Protein AF-A0A1G2FF10-F1 (afdb_monomer_lite)

Foldseek 3Di:
DDDDDDDPPPPPPPPPVVVVVVVVVVVVVVVVVVVVVVVVVVVVVVVVVVVVVVVV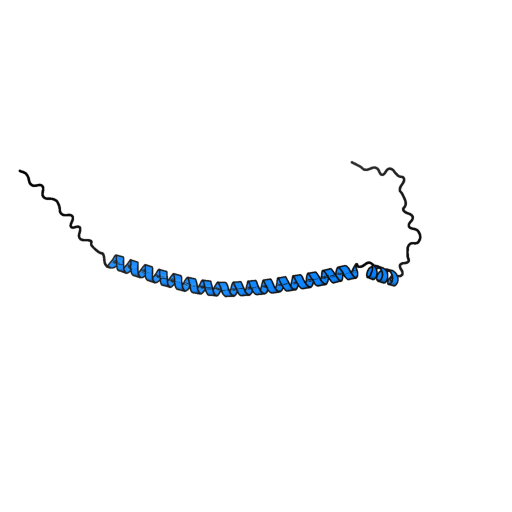VVVVVVVVVVVVVVVVVCVCPPPVNVVVVCVVVVHDDDPDDDPPPPPDPDDDDD

Structure (mmCIF, N/CA/C/O backbone):
data_AF-A0A1G2FF10-F1
#
_entry.id   AF-A0A1G2FF10-F1
#
loop_
_atom_site.group_PDB
_atom_site.id
_atom_site.type_symbol
_atom_site.label_atom_id
_atom_site.label_alt_id
_atom_site.label_comp_id
_atom_site.label_asym_id
_atom_site.label_entity_id
_atom_site.label_seq_id
_atom_site.pdbx_PDB_ins_code
_atom_site.Cartn_x
_atom_site.Cartn_y
_atom_site.Cartn_z
_atom_site.occupancy
_atom_site.B_iso_or_equiv
_atom_site.auth_seq_id
_atom_site.auth_comp_id
_atom_site.auth_asym_id
_atom_site.auth_atom_id
_atom_site.pdbx_PDB_model_num
ATOM 1 N N . MET A 1 1 ? 25.920 48.066 -72.371 1.00 45.19 1 MET A N 1
ATOM 2 C CA . MET A 1 1 ? 24.797 47.147 -72.092 1.00 45.19 1 MET A CA 1
ATOM 3 C C . MET A 1 1 ? 25.398 45.868 -71.535 1.00 45.19 1 MET A C 1
ATOM 5 O O . MET A 1 1 ? 25.894 45.046 -72.291 1.00 45.19 1 MET A O 1
ATOM 9 N N . THR A 1 2 ? 25.516 45.788 -70.211 1.00 45.19 2 THR A N 1
ATOM 10 C CA . THR A 1 2 ? 26.332 44.769 -69.534 1.00 45.19 2 THR A CA 1
ATOM 11 C C . THR A 1 2 ? 25.393 43.752 -68.900 1.00 45.19 2 THR A C 1
ATOM 13 O O . THR A 1 2 ? 24.638 44.089 -67.992 1.00 45.19 2 THR A O 1
ATOM 16 N N . TYR A 1 3 ? 25.390 42.526 -69.419 1.00 56.94 3 TYR A N 1
ATOM 17 C CA . TYR A 1 3 ? 24.529 41.449 -68.935 1.00 56.94 3 TYR A CA 1
ATOM 18 C C . TYR A 1 3 ? 25.104 40.857 -67.644 1.00 56.94 3 TYR A C 1
ATOM 20 O O . TYR A 1 3 ? 26.183 40.264 -67.648 1.00 56.94 3 TYR A O 1
ATOM 28 N N . ILE A 1 4 ? 24.374 40.996 -66.537 1.00 61.84 4 ILE A N 1
ATOM 29 C CA . ILE A 1 4 ? 24.677 40.298 -65.285 1.00 61.84 4 ILE A CA 1
ATOM 30 C C . ILE A 1 4 ? 24.082 38.893 -65.393 1.00 61.84 4 ILE A C 1
ATOM 32 O O . ILE A 1 4 ? 22.870 38.700 -65.328 1.00 61.84 4 ILE A O 1
ATOM 36 N N . LYS A 1 5 ? 24.950 37.898 -65.583 1.00 56.72 5 LYS A N 1
ATOM 37 C CA . LYS A 1 5 ? 24.588 36.478 -65.564 1.00 56.72 5 LYS A CA 1
ATOM 38 C C . LYS A 1 5 ? 24.184 36.092 -64.138 1.00 56.72 5 LYS A C 1
ATOM 40 O O . LYS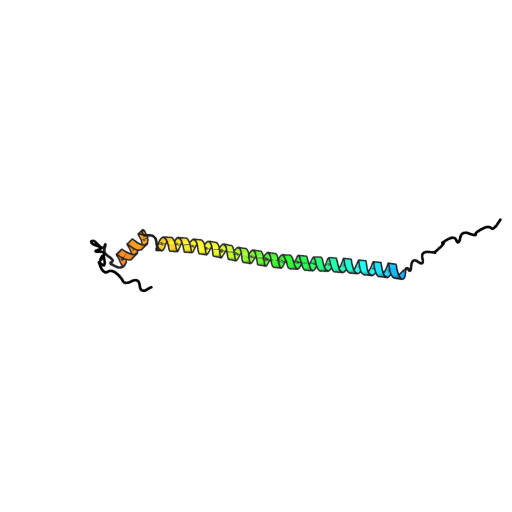 A 1 5 ? 25.040 35.994 -63.258 1.00 56.72 5 LYS A O 1
ATOM 45 N N . SER A 1 6 ? 22.891 35.874 -63.897 1.00 63.53 6 SER A N 1
ATOM 46 C CA . SER A 1 6 ? 22.402 35.383 -62.608 1.00 63.53 6 SER A CA 1
ATOM 47 C C . SER A 1 6 ? 22.972 33.991 -62.337 1.00 63.53 6 SER A C 1
ATOM 49 O O . SER A 1 6 ? 22.769 33.057 -63.116 1.00 63.53 6 SER A O 1
ATOM 51 N N . LYS A 1 7 ? 23.694 33.850 -61.226 1.00 55.94 7 LYS A N 1
ATOM 52 C CA . LYS A 1 7 ? 24.202 32.569 -60.735 1.00 55.94 7 LYS A CA 1
ATOM 53 C C . LYS A 1 7 ? 22.994 31.723 -60.316 1.00 55.94 7 LYS A C 1
ATOM 55 O O . LYS A 1 7 ? 22.397 31.969 -59.273 1.00 55.94 7 LYS A O 1
ATOM 60 N N . SER A 1 8 ? 22.600 30.761 -61.146 1.00 51.41 8 SER A N 1
ATOM 61 C CA . SER A 1 8 ? 21.562 29.790 -60.808 1.00 51.41 8 SER A CA 1
ATOM 62 C C . SER A 1 8 ? 22.026 28.968 -59.605 1.00 51.41 8 SER A C 1
ATOM 64 O O . SER A 1 8 ? 22.987 28.200 -59.702 1.00 51.41 8 SER A O 1
ATOM 66 N N . PHE A 1 9 ? 21.346 29.137 -58.472 1.00 53.84 9 PHE A N 1
ATOM 67 C CA . PHE A 1 9 ? 21.474 28.300 -57.281 1.00 53.84 9 PHE A CA 1
ATOM 68 C C . PHE A 1 9 ? 20.870 26.917 -57.565 1.00 53.84 9 PHE A C 1
ATOM 70 O O . PHE A 1 9 ? 19.817 26.548 -57.061 1.00 53.84 9 PHE A O 1
ATOM 77 N N . HIS A 1 10 ? 21.557 26.119 -58.375 1.00 50.44 10 HIS A N 1
ATOM 78 C CA . HIS A 1 10 ? 21.377 24.673 -58.356 1.00 50.44 10 HIS A CA 1
ATOM 79 C C . HIS A 1 10 ? 22.367 24.098 -57.347 1.00 50.44 10 HIS A C 1
ATOM 81 O O . HIS A 1 10 ? 23.365 23.480 -57.706 1.00 50.44 10 HIS A O 1
ATOM 87 N N . GLN A 1 11 ? 22.101 24.324 -56.056 1.00 57.19 11 GLN A N 1
ATOM 88 C CA . GLN A 1 11 ? 22.662 23.439 -55.043 1.00 57.19 11 GLN A CA 1
ATOM 89 C C . GLN A 1 11 ? 21.875 22.135 -55.117 1.00 57.19 11 GLN A C 1
ATOM 91 O O . GLN A 1 11 ? 20.786 22.001 -54.562 1.00 57.19 11 GLN A O 1
ATOM 96 N N . ALA A 1 12 ? 22.421 21.191 -55.881 1.00 49.41 12 ALA A N 1
ATOM 97 C CA . ALA A 1 12 ? 22.001 19.807 -55.851 1.00 49.41 12 ALA A CA 1
ATOM 98 C C . ALA A 1 12 ? 22.054 19.325 -54.395 1.00 49.41 12 ALA A C 1
ATOM 100 O O . ALA A 1 12 ? 23.110 19.290 -53.761 1.00 49.41 12 ALA A O 1
ATOM 101 N N . LYS A 1 13 ? 20.878 19.004 -53.859 1.00 51.75 13 LYS A N 1
ATOM 102 C CA . LYS A 1 13 ? 20.675 18.424 -52.537 1.00 51.75 13 LYS A CA 1
ATOM 103 C C . LYS A 1 13 ? 21.388 17.070 -52.515 1.00 51.75 13 LYS A C 1
ATOM 105 O O . LYS A 1 13 ? 20.847 16.077 -52.991 1.00 51.75 13 LYS A O 1
ATOM 110 N N . SER A 1 14 ? 22.617 17.039 -52.002 1.00 52.50 14 SER A N 1
ATOM 111 C CA . SER A 1 14 ? 23.321 15.797 -51.683 1.00 52.50 14 SER A CA 1
ATOM 112 C C . SER A 1 14 ? 22.575 15.124 -50.532 1.00 52.50 14 SER A C 1
ATOM 114 O O . SER A 1 14 ? 22.826 15.381 -49.354 1.00 52.50 14 SER A O 1
ATOM 116 N N . ILE A 1 15 ? 21.564 14.325 -50.871 1.00 59.75 15 ILE A N 1
ATOM 117 C CA . ILE A 1 15 ? 20.912 13.425 -49.928 1.00 59.75 15 ILE A CA 1
ATOM 118 C C . ILE A 1 15 ? 21.943 12.338 -49.640 1.00 59.75 15 ILE A C 1
ATOM 120 O O . ILE A 1 15 ? 22.123 11.391 -50.402 1.00 59.75 15 ILE A O 1
ATOM 124 N N . SER A 1 16 ? 22.674 12.512 -48.542 1.00 61.28 16 SER A N 1
ATOM 125 C CA . SER A 1 16 ? 23.487 11.449 -47.971 1.00 61.28 16 SER A CA 1
ATOM 126 C C . SER A 1 16 ? 22.546 10.330 -47.521 1.00 61.28 16 SER A C 1
ATOM 128 O O . SER A 1 16 ? 22.000 10.365 -46.418 1.00 61.28 16 SER A O 1
ATOM 130 N N . ASN A 1 17 ? 22.356 9.329 -48.384 1.00 67.75 17 ASN A N 1
ATOM 131 C CA . ASN A 1 17 ? 21.534 8.138 -48.130 1.00 67.75 17 ASN A CA 1
ATOM 132 C C . ASN A 1 17 ? 21.952 7.388 -46.851 1.00 67.75 17 ASN A C 1
ATOM 134 O O . ASN A 1 17 ? 21.170 6.640 -46.275 1.00 67.75 17 ASN A O 1
ATOM 138 N N . ARG A 1 18 ? 23.187 7.606 -46.378 1.00 73.69 18 ARG A N 1
ATOM 139 C CA . ARG A 1 18 ? 23.690 7.053 -45.116 1.00 73.69 18 ARG A CA 1
ATOM 140 C C . ARG A 1 18 ? 23.076 7.739 -43.895 1.00 73.69 18 ARG A C 1
ATOM 142 O O . ARG A 1 18 ? 22.730 7.057 -42.939 1.00 73.69 18 ARG A O 1
ATOM 149 N N . GLY A 1 19 ? 22.907 9.063 -43.927 1.00 81.19 19 GLY A N 1
ATOM 150 C CA . GLY A 1 19 ? 22.337 9.817 -42.806 1.00 81.19 19 GLY A CA 1
ATOM 151 C C . GLY A 1 19 ? 20.855 9.512 -42.592 1.00 81.19 19 GLY A C 1
ATOM 152 O O . GLY A 1 19 ? 20.420 9.304 -41.462 1.00 81.19 19 GLY A O 1
ATOM 153 N N . THR A 1 20 ? 20.091 9.405 -43.681 1.00 86.38 20 THR A N 1
ATOM 154 C CA . THR A 1 20 ? 18.673 9.021 -43.628 1.00 86.38 20 THR A CA 1
ATOM 155 C C . THR A 1 20 ? 18.488 7.570 -43.183 1.00 86.38 20 THR A C 1
ATOM 157 O O . THR A 1 20 ? 17.607 7.298 -42.370 1.00 86.38 20 THR A O 1
ATOM 160 N N . ALA A 1 21 ? 19.352 6.651 -43.633 1.00 86.94 21 ALA A N 1
ATOM 161 C CA . ALA A 1 21 ? 19.331 5.258 -43.189 1.00 86.94 21 ALA A CA 1
ATOM 162 C C . ALA A 1 21 ? 19.607 5.125 -41.680 1.00 86.94 21 ALA A C 1
ATOM 164 O O . ALA A 1 21 ? 18.841 4.465 -40.977 1.00 86.94 21 ALA A O 1
ATOM 165 N N . ILE A 1 22 ? 20.636 5.803 -41.159 1.00 91.25 22 ILE A N 1
ATOM 166 C CA . ILE A 1 22 ? 20.962 5.792 -39.721 1.00 91.25 22 ILE A CA 1
ATOM 167 C C . ILE A 1 22 ? 19.816 6.385 -38.895 1.00 91.25 22 ILE A C 1
ATOM 169 O O . ILE A 1 22 ? 19.438 5.813 -37.874 1.00 91.25 22 ILE A O 1
ATOM 173 N N . LEU A 1 23 ? 19.216 7.490 -39.348 1.00 92.31 23 LEU A N 1
ATOM 174 C CA . LEU A 1 23 ? 18.077 8.096 -38.660 1.00 92.31 23 LEU A CA 1
ATOM 175 C C . LEU A 1 23 ? 16.880 7.135 -38.599 1.00 92.31 23 LEU A C 1
ATOM 177 O O . LEU A 1 23 ? 16.270 6.980 -37.544 1.00 92.31 23 LEU A O 1
ATOM 181 N N . SER A 1 24 ? 16.574 6.453 -39.707 1.00 91.00 24 SER A N 1
ATOM 182 C CA . SER A 1 24 ? 15.481 5.475 -39.754 1.00 91.00 24 SER A CA 1
ATOM 183 C C . SER A 1 24 ? 15.716 4.288 -38.812 1.00 91.00 24 SER A C 1
ATOM 185 O O . SER A 1 24 ? 14.794 3.869 -38.113 1.00 91.00 24 SER A O 1
ATOM 187 N N . LEU A 1 25 ? 16.964 3.814 -38.710 1.00 94.44 25 LEU A N 1
ATOM 188 C CA . LEU A 1 25 ? 17.367 2.760 -37.781 1.00 94.44 25 LEU A CA 1
ATOM 189 C C . LEU A 1 25 ? 17.173 3.194 -36.321 1.00 94.44 25 LEU A C 1
ATOM 191 O O . LEU A 1 25 ? 16.610 2.445 -35.528 1.00 94.44 25 LEU A O 1
ATOM 195 N N . ILE A 1 26 ? 17.603 4.409 -35.966 1.00 95.50 26 ILE A N 1
ATOM 196 C CA . ILE A 1 26 ? 17.450 4.949 -34.606 1.00 95.50 26 ILE A CA 1
ATOM 197 C C . ILE A 1 26 ? 15.972 5.061 -34.236 1.00 95.50 26 ILE A C 1
ATOM 199 O O . ILE A 1 26 ? 15.586 4.658 -33.142 1.00 95.50 26 ILE A O 1
ATOM 203 N N . ILE A 1 27 ? 15.139 5.568 -35.148 1.00 95.50 27 ILE A N 1
ATOM 204 C CA . ILE A 1 27 ? 13.692 5.679 -34.932 1.00 95.50 27 ILE A CA 1
ATOM 205 C C . ILE A 1 27 ? 13.085 4.293 -34.705 1.00 95.50 27 ILE A C 1
ATOM 207 O O . ILE A 1 27 ? 12.330 4.104 -33.753 1.00 95.50 27 ILE A O 1
ATOM 211 N N . PHE A 1 28 ? 13.449 3.308 -35.526 1.00 96.00 28 PHE A N 1
ATOM 212 C CA . PHE A 1 28 ? 12.967 1.937 -35.374 1.00 96.00 28 PHE A CA 1
ATOM 213 C C . PHE A 1 28 ? 13.359 1.335 -34.017 1.00 96.00 28 PHE A C 1
ATOM 215 O O . PHE A 1 28 ? 12.510 0.792 -33.309 1.00 96.00 28 PHE A O 1
ATOM 222 N N . ILE A 1 29 ? 14.623 1.495 -33.612 1.00 96.56 29 ILE A N 1
ATOM 223 C CA . ILE A 1 29 ? 15.111 1.045 -32.303 1.00 96.56 29 ILE A CA 1
ATOM 224 C C . ILE A 1 29 ? 14.367 1.766 -31.173 1.00 96.56 29 ILE A C 1
ATOM 226 O O . ILE A 1 29 ? 13.965 1.125 -30.207 1.00 96.56 29 ILE A O 1
ATOM 230 N N . ALA A 1 30 ? 14.129 3.072 -31.293 1.00 96.06 30 ALA A N 1
ATOM 231 C CA . ALA A 1 30 ? 13.396 3.841 -30.292 1.00 96.06 30 ALA A CA 1
ATOM 232 C C . ALA A 1 30 ? 11.950 3.345 -30.131 1.00 96.06 30 ALA A C 1
ATOM 234 O O . ALA A 1 30 ? 11.496 3.156 -29.004 1.00 96.06 30 ALA A O 1
ATOM 235 N N . PHE A 1 31 ? 11.243 3.062 -31.230 1.00 96.44 31 PHE A N 1
ATOM 236 C CA . PHE A 1 31 ? 9.900 2.471 -31.180 1.00 96.44 31 PHE A CA 1
ATOM 237 C C . PHE A 1 31 ? 9.899 1.080 -30.545 1.00 96.44 31 PHE A C 1
ATOM 239 O O . PHE A 1 31 ? 9.013 0.760 -29.746 1.00 96.44 31 PHE A O 1
ATOM 246 N N . PHE A 1 32 ? 10.903 0.265 -30.863 1.00 95.94 32 PHE A N 1
ATOM 247 C CA . PHE A 1 32 ? 11.055 -1.058 -30.274 1.00 95.94 32 PHE A CA 1
ATOM 248 C C . PHE A 1 32 ? 11.285 -0.966 -28.760 1.00 95.94 32 PHE A C 1
ATOM 250 O O . PHE A 1 32 ? 10.549 -1.572 -27.983 1.00 95.94 32 PHE A O 1
ATOM 257 N N . LEU A 1 33 ? 12.230 -0.130 -28.325 1.00 96.00 33 LEU A N 1
ATOM 258 C CA . LEU A 1 33 ? 12.506 0.115 -26.909 1.00 96.00 33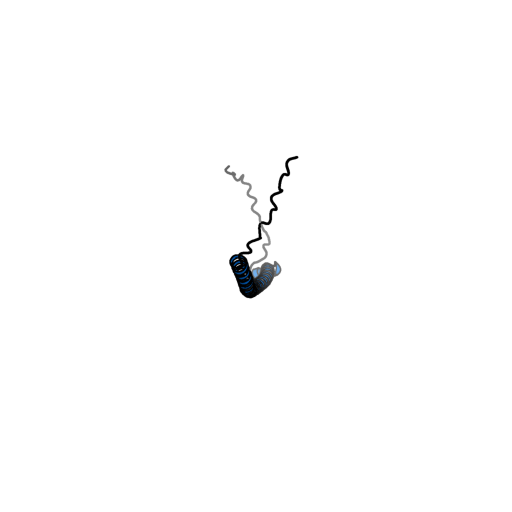 LEU A CA 1
ATOM 259 C C . LEU A 1 33 ? 11.286 0.674 -26.173 1.00 96.00 33 LEU A C 1
ATOM 261 O O . LEU A 1 33 ? 10.985 0.218 -25.073 1.00 96.00 33 LEU A O 1
ATOM 265 N N . MET A 1 34 ? 10.549 1.606 -26.783 1.00 95.88 34 MET A N 1
ATOM 266 C CA . MET A 1 34 ? 9.325 2.162 -26.203 1.00 95.88 34 MET A CA 1
ATOM 267 C C . MET A 1 34 ? 8.257 1.082 -25.996 1.00 95.88 34 MET A C 1
ATOM 269 O O . MET A 1 34 ? 7.611 1.038 -24.951 1.00 95.88 34 MET A O 1
ATOM 273 N N . SER A 1 35 ? 8.106 0.175 -26.963 1.00 93.38 35 SER A N 1
ATOM 274 C CA . SER A 1 35 ? 7.147 -0.933 -26.887 1.00 93.38 35 SER A CA 1
ATOM 275 C C . SER A 1 35 ? 7.514 -1.924 -25.779 1.00 93.38 35 SER A C 1
ATOM 277 O O . SER A 1 35 ? 6.661 -2.330 -24.990 1.00 93.38 35 SER A O 1
ATOM 279 N N . PHE A 1 36 ? 8.798 -2.271 -25.663 1.00 93.25 36 PHE A N 1
ATOM 280 C CA . PHE A 1 36 ? 9.297 -3.121 -24.579 1.00 93.25 36 PHE A CA 1
ATOM 281 C C . PHE A 1 36 ? 9.153 -2.457 -23.210 1.00 93.25 36 PHE A C 1
ATOM 283 O O . PHE A 1 36 ? 8.706 -3.092 -22.254 1.00 93.25 36 PHE A O 1
ATOM 290 N N . PHE A 1 37 ? 9.484 -1.171 -23.115 1.00 93.44 37 PHE A N 1
ATOM 291 C CA . PHE A 1 37 ? 9.322 -0.402 -21.888 1.00 93.44 37 PHE A CA 1
ATOM 292 C C . PHE A 1 37 ? 7.857 -0.355 -21.449 1.00 93.44 37 PHE A C 1
ATOM 294 O O . PHE A 1 37 ? 7.563 -0.578 -20.275 1.00 93.44 37 PHE A O 1
ATOM 301 N N . TYR A 1 38 ? 6.936 -0.138 -22.392 1.00 91.69 38 TYR A N 1
ATOM 302 C CA . TYR A 1 38 ? 5.502 -0.164 -22.129 1.00 91.69 38 TYR A CA 1
ATOM 303 C C . TYR A 1 38 ? 5.056 -1.510 -21.547 1.00 91.69 38 TYR A C 1
ATOM 305 O O . TYR A 1 38 ? 4.417 -1.521 -20.498 1.00 91.69 38 TYR A O 1
ATOM 313 N N . LEU A 1 39 ? 5.471 -2.631 -22.152 1.00 87.62 39 LEU A N 1
ATOM 314 C CA . LEU A 1 39 ? 5.144 -3.978 -21.667 1.00 87.62 39 LEU A CA 1
ATOM 315 C C . LEU A 1 39 ? 5.632 -4.223 -20.233 1.00 87.62 39 LEU A C 1
ATOM 317 O O . LEU A 1 39 ? 4.872 -4.704 -19.386 1.00 87.62 39 LEU A O 1
ATOM 321 N N . ILE A 1 40 ? 6.884 -3.860 -19.938 1.00 88.00 40 ILE A N 1
ATOM 322 C CA . ILE A 1 40 ? 7.450 -3.972 -18.586 1.00 88.00 40 ILE A CA 1
ATOM 323 C C . ILE A 1 40 ? 6.637 -3.124 -17.601 1.00 88.00 40 ILE A C 1
ATOM 325 O O . ILE A 1 40 ? 6.303 -3.591 -16.509 1.00 88.00 40 ILE A O 1
ATOM 329 N N . GLN A 1 41 ? 6.279 -1.899 -17.992 1.00 88.50 41 GLN A N 1
ATOM 330 C CA . GLN A 1 41 ? 5.518 -0.991 -17.144 1.00 88.50 41 GLN A CA 1
ATOM 331 C C . GLN A 1 41 ? 4.117 -1.540 -16.844 1.00 88.50 41 GLN A C 1
ATOM 333 O O . GLN A 1 41 ? 3.730 -1.599 -15.677 1.00 88.50 41 GLN A O 1
ATOM 338 N N . THR A 1 42 ? 3.389 -2.025 -17.855 1.00 83.31 42 THR A N 1
ATOM 339 C CA . THR A 1 42 ? 2.067 -2.642 -17.666 1.00 83.31 42 THR A CA 1
ATOM 340 C C . THR A 1 42 ? 2.121 -3.856 -16.742 1.00 83.31 42 THR A C 1
ATOM 342 O O . THR A 1 42 ? 1.282 -3.980 -15.850 1.00 83.31 42 THR A O 1
ATOM 345 N N . ASN A 1 43 ? 3.148 -4.701 -16.866 1.00 80.19 43 ASN A N 1
ATOM 346 C CA . ASN A 1 43 ? 3.321 -5.864 -15.992 1.00 80.19 43 ASN A CA 1
ATOM 347 C C . ASN A 1 43 ? 3.630 -5.456 -14.541 1.00 80.19 43 ASN A C 1
ATOM 349 O O . ASN A 1 43 ? 3.097 -6.040 -13.595 1.00 80.19 43 ASN A O 1
ATOM 353 N N . GLY A 1 44 ? 4.441 -4.412 -14.346 1.00 79.88 44 GLY A N 1
ATOM 354 C CA . GLY A 1 44 ? 4.733 -3.864 -13.020 1.00 79.88 44 GLY A CA 1
ATOM 355 C C . GLY A 1 44 ? 3.507 -3.248 -12.337 1.00 79.88 44 GLY A C 1
ATOM 356 O O . GLY A 1 44 ? 3.341 -3.387 -11.123 1.00 79.88 44 GLY A O 1
ATOM 357 N N . VAL A 1 45 ? 2.622 -2.604 -13.104 1.00 84.25 45 VAL A N 1
ATOM 358 C CA . VAL A 1 45 ? 1.388 -1.996 -12.582 1.00 84.25 45 VAL A CA 1
ATOM 359 C C . VAL A 1 45 ? 0.454 -3.055 -11.993 1.00 84.25 45 VAL A C 1
ATOM 361 O O . VAL A 1 45 ? -0.042 -2.854 -10.888 1.00 84.25 45 VAL A O 1
ATOM 364 N N . VAL A 1 46 ? 0.282 -4.210 -12.646 1.00 79.50 46 VAL A N 1
ATOM 365 C CA . VAL A 1 46 ? -0.597 -5.288 -12.149 1.00 79.50 46 VAL A CA 1
ATOM 366 C C . VAL A 1 46 ? -0.168 -5.784 -10.764 1.00 79.50 46 VAL A C 1
ATOM 368 O O . VAL A 1 46 ? -1.002 -5.900 -9.864 1.00 79.50 46 VAL A O 1
ATOM 371 N N . SER A 1 47 ? 1.132 -6.016 -10.561 1.00 81.69 47 SER A N 1
ATOM 372 C CA . SER A 1 47 ? 1.668 -6.454 -9.264 1.00 81.69 47 SER A CA 1
ATOM 373 C C . SER A 1 47 ? 1.412 -5.418 -8.164 1.00 81.69 47 SER A C 1
ATOM 375 O O . SER A 1 47 ? 0.924 -5.751 -7.081 1.00 81.69 47 SER A O 1
ATOM 377 N N . LYS A 1 48 ? 1.635 -4.132 -8.465 1.00 85.88 48 LYS A N 1
ATOM 378 C CA . LYS A 1 48 ? 1.354 -3.035 -7.527 1.00 85.88 48 LYS A CA 1
ATOM 379 C C . LYS A 1 48 ? -0.135 -2.921 -7.205 1.00 85.88 48 LYS A C 1
ATOM 381 O O . LYS A 1 48 ? -0.493 -2.742 -6.045 1.00 85.88 48 LYS A O 1
ATOM 386 N N . THR A 1 49 ? -1.014 -3.070 -8.193 1.00 88.94 49 THR A N 1
ATOM 387 C CA . THR A 1 49 ? -2.467 -3.066 -7.974 1.00 88.94 49 THR A CA 1
ATOM 388 C C . THR A 1 49 ? -2.902 -4.222 -7.078 1.00 88.94 49 THR A C 1
ATOM 390 O O . THR A 1 49 ? -3.749 -4.028 -6.204 1.00 88.94 49 THR A O 1
ATOM 393 N N . TYR A 1 50 ? -2.309 -5.406 -7.243 1.00 89.69 50 TYR A N 1
ATOM 394 C CA . TYR A 1 50 ? -2.590 -6.548 -6.377 1.00 89.69 50 TYR A CA 1
ATOM 395 C C . TYR A 1 50 ? -2.171 -6.281 -4.926 1.00 89.69 50 TYR A C 1
ATOM 397 O O . TYR A 1 50 ? -2.973 -6.469 -4.012 1.00 89.69 50 TYR A O 1
ATOM 405 N N . GLN A 1 51 ? -0.963 -5.750 -4.718 1.00 91.88 51 GLN A N 1
ATOM 406 C CA . GLN A 1 51 ? -0.484 -5.356 -3.389 1.00 91.88 51 GLN A CA 1
ATOM 407 C C . GLN A 1 51 ? -1.400 -4.304 -2.749 1.00 91.88 51 GLN A C 1
ATOM 409 O O . GLN A 1 51 ? -1.832 -4.471 -1.611 1.00 91.88 51 GLN A O 1
ATOM 414 N N . ILE A 1 52 ? -1.794 -3.268 -3.498 1.00 94.50 52 ILE A N 1
ATOM 415 C CA . ILE A 1 52 ? -2.741 -2.247 -3.023 1.00 94.50 52 ILE A CA 1
ATOM 416 C C . ILE A 1 52 ? -4.077 -2.878 -2.620 1.00 94.50 52 ILE A C 1
ATOM 418 O O . ILE A 1 52 ? -4.656 -2.507 -1.598 1.00 94.50 52 ILE A O 1
ATOM 422 N N . ARG A 1 53 ? -4.591 -3.828 -3.408 1.00 94.38 53 ARG A N 1
ATOM 423 C CA . ARG A 1 53 ? -5.845 -4.521 -3.093 1.00 94.38 53 ARG A CA 1
ATOM 424 C C . ARG A 1 53 ? -5.729 -5.320 -1.797 1.00 94.38 53 ARG A C 1
ATOM 426 O O . ARG A 1 53 ? -6.650 -5.273 -0.985 1.00 94.38 53 ARG A O 1
ATOM 433 N N . GLN A 1 54 ? -4.615 -6.016 -1.596 1.00 94.75 54 GLN A N 1
ATOM 434 C CA . GLN A 1 54 ? -4.366 -6.787 -0.383 1.00 94.75 54 GLN A CA 1
ATOM 435 C C . GLN A 1 54 ? -4.266 -5.884 0.854 1.00 94.75 54 GLN A C 1
ATOM 437 O O . GLN A 1 54 ? -4.892 -6.172 1.873 1.00 94.75 54 GLN A O 1
ATOM 442 N N . GLU A 1 55 ? -3.557 -4.760 0.755 1.00 95.25 55 GLU A N 1
ATOM 443 C CA . GLU A 1 55 ? -3.465 -3.790 1.850 1.00 95.25 55 GLU A CA 1
ATOM 444 C C . GLU A 1 55 ? -4.816 -3.135 2.160 1.00 95.25 55 GLU A C 1
ATOM 446 O O . GLU A 1 55 ? -5.195 -3.020 3.324 1.00 95.25 55 GLU A O 1
ATOM 451 N N . LYS A 1 56 ? -5.620 -2.805 1.139 1.00 95.50 56 LYS A N 1
ATOM 452 C CA . LYS A 1 56 ? -7.000 -2.335 1.352 1.00 95.50 56 LYS A CA 1
ATOM 453 C C . LYS A 1 56 ? -7.851 -3.363 2.094 1.00 95.50 56 LYS A C 1
ATOM 455 O O . LYS A 1 56 ? -8.578 -2.998 3.009 1.00 95.50 56 LYS A O 1
ATOM 460 N N . GLN A 1 57 ? -7.752 -4.643 1.735 1.00 96.19 57 GLN A N 1
ATOM 461 C CA . GLN A 1 57 ? -8.482 -5.704 2.434 1.00 96.19 57 GLN A CA 1
ATOM 462 C C . GLN A 1 57 ? -8.043 -5.844 3.895 1.00 96.19 57 GLN A C 1
ATOM 464 O O . GLN A 1 57 ? -8.888 -6.051 4.762 1.00 96.19 57 GLN A O 1
ATOM 469 N N . ARG A 1 58 ? -6.742 -5.720 4.184 1.00 96.00 58 ARG A N 1
ATOM 470 C CA . ARG A 1 58 ? -6.225 -5.715 5.562 1.00 96.00 58 ARG A CA 1
ATOM 471 C C . ARG A 1 58 ? -6.757 -4.526 6.353 1.00 96.00 58 ARG A C 1
ATOM 473 O O . ARG A 1 58 ? -7.218 -4.712 7.472 1.00 96.00 58 ARG A O 1
ATOM 480 N N . LEU A 1 59 ? -6.749 -3.337 5.754 1.00 96.94 59 LEU A N 1
ATOM 481 C CA . LEU A 1 59 ? -7.257 -2.123 6.384 1.00 96.94 59 LEU A CA 1
ATOM 482 C C . LEU A 1 59 ? -8.749 -2.233 6.722 1.00 96.94 59 LEU A C 1
ATOM 484 O O . LEU A 1 59 ? -9.153 -1.875 7.823 1.00 96.94 59 LEU A O 1
ATOM 488 N N . GLU A 1 60 ? -9.558 -2.751 5.799 1.00 96.75 60 GLU A N 1
ATOM 489 C CA . GLU A 1 60 ? -10.994 -2.951 6.025 1.00 96.75 60 GLU A CA 1
ATOM 490 C C . GLU A 1 60 ? -11.263 -3.981 7.128 1.00 96.75 60 GLU A C 1
ATOM 492 O O . GLU A 1 60 ? -12.092 -3.736 8.003 1.00 96.75 60 GLU A O 1
ATOM 497 N N . LYS A 1 61 ? -10.510 -5.090 7.165 1.00 96.31 61 LYS A N 1
ATOM 498 C CA . LYS A 1 61 ? -10.592 -6.056 8.273 1.00 96.31 61 LYS A CA 1
ATOM 499 C C . LYS A 1 61 ? -10.255 -5.409 9.615 1.00 96.31 61 LYS A C 1
ATOM 501 O O . LYS A 1 61 ? -11.011 -5.563 10.566 1.00 96.31 61 LYS A O 1
ATOM 506 N N . LEU A 1 62 ? -9.165 -4.646 9.670 1.00 96.25 62 LEU A N 1
ATOM 507 C CA . LEU A 1 62 ? -8.723 -3.984 10.895 1.00 96.25 62 LEU A CA 1
ATOM 508 C C . LEU A 1 62 ? -9.734 -2.930 11.375 1.00 96.25 62 LEU A C 1
ATOM 510 O O . LEU A 1 62 ? -9.956 -2.776 12.572 1.00 96.25 62 LEU A O 1
ATOM 514 N N . ARG A 1 63 ? -10.389 -2.220 10.449 1.00 95.81 63 ARG A N 1
ATOM 515 C CA . ARG A 1 63 ? -11.481 -1.289 10.772 1.00 95.81 63 ARG A CA 1
ATOM 516 C C . ARG A 1 63 ? -12.703 -2.003 11.337 1.00 95.81 63 ARG A C 1
ATOM 518 O O . ARG A 1 63 ? -13.265 -1.528 12.321 1.00 95.81 63 ARG A O 1
ATOM 525 N N . ALA A 1 64 ? -13.100 -3.123 10.738 1.00 94.94 64 ALA A N 1
ATOM 526 C CA . ALA A 1 64 ? -14.216 -3.925 11.231 1.00 94.94 64 ALA A CA 1
ATOM 527 C C . ALA A 1 64 ? -13.932 -4.484 12.636 1.00 94.94 64 ALA A C 1
ATOM 529 O O . ALA A 1 64 ? -14.783 -4.407 13.523 1.00 94.94 64 ALA A O 1
ATOM 530 N N . GLU A 1 65 ? -12.715 -4.976 12.865 1.00 95.00 65 GLU A N 1
ATOM 531 C CA . GLU A 1 65 ? -12.269 -5.455 14.174 1.00 95.00 65 GLU A CA 1
ATOM 532 C C . GLU A 1 65 ? -12.252 -4.325 15.210 1.00 95.00 65 GLU A C 1
ATOM 534 O O . GLU A 1 65 ? -12.842 -4.469 16.277 1.00 95.00 65 GLU A O 1
ATOM 539 N N . LYS A 1 66 ? -11.693 -3.158 14.865 1.00 95.19 66 LYS A N 1
ATOM 540 C CA . LYS A 1 66 ? -11.726 -1.969 15.727 1.00 95.19 66 LYS A CA 1
ATOM 541 C C . LYS A 1 66 ? -13.153 -1.591 16.116 1.00 95.19 66 LYS A C 1
ATOM 543 O O . LYS A 1 66 ? -13.418 -1.372 17.290 1.00 95.19 66 LYS A O 1
ATOM 548 N N . SER A 1 67 ? -14.069 -1.532 15.150 1.00 93.31 67 SER A N 1
ATOM 549 C CA . SER A 1 67 ? -15.472 -1.204 15.422 1.00 93.31 67 SER A CA 1
ATOM 550 C C . SER A 1 67 ? -16.123 -2.227 16.355 1.00 93.31 67 SER A C 1
ATOM 552 O O . SER A 1 67 ? -16.887 -1.846 17.236 1.00 93.31 67 SER A O 1
ATOM 554 N N . THR A 1 68 ? -15.796 -3.510 16.195 1.00 94.31 68 THR A N 1
ATOM 555 C CA . THR A 1 68 ?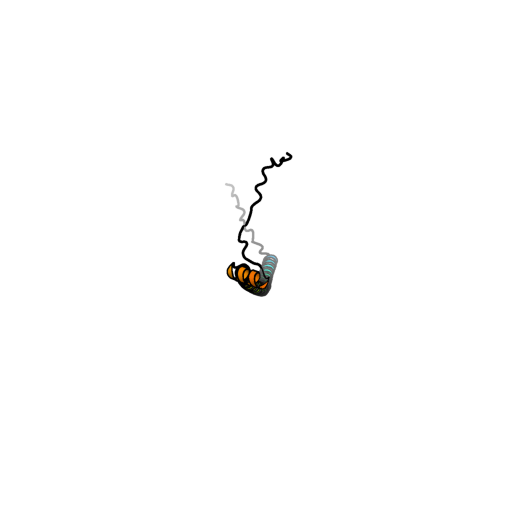 -16.296 -4.577 17.071 1.00 94.31 68 THR A CA 1
ATOM 556 C C . THR A 1 68 ? -15.770 -4.407 18.496 1.00 94.31 68 THR A C 1
ATOM 558 O O . THR A 1 68 ? -16.550 -4.429 19.445 1.00 94.31 68 THR A O 1
ATOM 561 N N . LEU A 1 69 ? -14.467 -4.156 18.642 1.00 94.12 69 LEU A N 1
ATOM 562 C CA . LEU A 1 69 ? -13.826 -3.914 19.935 1.00 94.12 69 LEU A CA 1
ATOM 563 C C . LEU A 1 69 ? -14.357 -2.649 20.620 1.00 94.12 69 LEU A C 1
ATOM 565 O O . LEU A 1 69 ? -14.533 -2.642 21.833 1.00 94.12 69 LEU A O 1
ATOM 569 N N . GLU A 1 70 ? -14.646 -1.586 19.868 1.00 92.94 70 GLU A N 1
ATOM 570 C CA . GLU A 1 70 ? -15.254 -0.362 20.407 1.00 92.94 70 GLU A CA 1
ATOM 571 C C . GLU A 1 70 ? -16.658 -0.626 20.964 1.00 92.94 70 GLU A C 1
ATOM 573 O O . GLU A 1 70 ? -16.988 -0.151 22.052 1.00 92.94 70 GLU A O 1
ATOM 578 N N . ILE A 1 71 ? -17.469 -1.424 20.263 1.00 91.69 71 ILE A N 1
ATOM 579 C CA . ILE A 1 71 ? -18.795 -1.841 20.740 1.00 91.69 71 ILE A CA 1
ATOM 580 C C . ILE A 1 71 ? -18.668 -2.696 22.004 1.00 91.69 71 ILE A C 1
ATOM 582 O O . ILE A 1 71 ? -19.419 -2.502 22.961 1.00 91.69 71 ILE A O 1
ATOM 586 N N . GLU A 1 72 ? -17.719 -3.629 22.034 1.00 89.69 72 GLU A N 1
ATOM 587 C CA . GLU A 1 72 ? -17.486 -4.490 23.192 1.00 89.69 72 GLU A CA 1
ATOM 588 C C . GLU A 1 72 ? -16.993 -3.696 24.407 1.00 89.69 72 GLU A C 1
ATOM 590 O O . GLU A 1 72 ? -17.525 -3.854 25.506 1.00 89.69 72 GLU A O 1
ATOM 595 N N . ALA A 1 73 ? -16.060 -2.764 24.207 1.00 89.19 73 ALA A N 1
ATOM 596 C CA . ALA A 1 73 ? -15.596 -1.853 25.246 1.00 89.19 73 ALA A CA 1
ATOM 597 C C . ALA A 1 73 ? -16.743 -0.990 25.791 1.00 89.19 73 ALA A C 1
ATOM 599 O O . ALA A 1 73 ? -16.912 -0.890 27.006 1.00 89.19 73 ALA A O 1
ATOM 600 N N . ALA A 1 74 ? -17.577 -0.422 24.913 1.00 87.38 74 ALA A N 1
ATOM 601 C CA . ALA A 1 74 ? -18.752 0.347 25.316 1.00 87.38 74 ALA A CA 1
ATOM 602 C C . ALA A 1 74 ? -19.768 -0.511 26.087 1.00 87.38 74 ALA A C 1
ATOM 604 O O . ALA A 1 74 ? -20.350 -0.055 27.071 1.00 87.38 74 ALA A O 1
ATOM 605 N N . ARG A 1 75 ? -19.958 -1.775 25.688 1.00 85.88 75 ARG A N 1
ATOM 606 C CA . ARG A 1 75 ? -20.812 -2.726 26.409 1.00 85.88 75 ARG A CA 1
ATOM 607 C C . ARG A 1 75 ? -20.254 -3.022 27.800 1.00 85.88 75 ARG A C 1
ATOM 609 O O . ARG A 1 75 ? -21.011 -2.976 28.767 1.00 85.88 75 ARG A O 1
ATOM 616 N N . LEU A 1 76 ? -18.960 -3.310 27.928 1.00 84.12 76 LEU A N 1
ATOM 617 C CA . LEU A 1 76 ? -18.302 -3.573 29.215 1.00 84.12 76 LEU A CA 1
ATOM 618 C C . LEU A 1 76 ? -18.357 -2.360 30.151 1.00 84.12 76 LEU A C 1
ATOM 620 O O . LEU A 1 76 ? -18.623 -2.515 31.338 1.00 84.12 76 LEU A O 1
ATOM 624 N N . GLN A 1 77 ? -18.172 -1.157 29.610 1.00 83.38 77 GLN A N 1
ATOM 625 C CA . GLN A 1 77 ? -18.255 0.099 30.360 1.00 83.38 77 GLN A CA 1
ATOM 626 C C . GLN A 1 77 ? -19.693 0.586 30.576 1.00 83.38 77 GLN A C 1
ATOM 628 O O . GLN A 1 77 ? -19.900 1.618 31.216 1.00 83.38 77 GLN A O 1
ATOM 633 N N . SER A 1 78 ? -20.699 -0.117 30.047 1.00 82.88 78 SER A N 1
ATOM 634 C CA . SER A 1 78 ? -22.084 0.304 30.218 1.00 82.88 78 SER A CA 1
ATOM 635 C C . SER A 1 78 ? -22.464 0.279 31.706 1.00 82.88 78 SER A C 1
ATOM 637 O O . SER A 1 78 ? -22.096 -0.660 32.416 1.00 82.88 78 SER A O 1
ATOM 639 N N . PRO A 1 79 ? -23.234 1.266 32.200 1.00 75.62 79 PRO A N 1
ATOM 640 C CA . PRO A 1 79 ? -23.636 1.322 33.605 1.00 75.62 79 PRO A CA 1
ATOM 641 C C . PRO A 1 79 ? -24.341 0.052 34.097 1.00 75.62 79 PRO A C 1
ATOM 643 O O . PRO A 1 79 ? -24.202 -0.314 35.260 1.00 75.62 79 PRO A O 1
ATOM 646 N N . ALA A 1 80 ? -25.062 -0.641 33.208 1.00 75.50 80 ALA A N 1
ATOM 647 C CA . ALA A 1 80 ? -25.706 -1.916 33.508 1.00 75.50 80 ALA A CA 1
ATOM 648 C C . ALA A 1 80 ? -24.680 -3.015 33.835 1.00 75.50 80 ALA A C 1
ATOM 650 O O . ALA A 1 80 ? -24.790 -3.655 34.878 1.00 75.50 80 ALA A O 1
ATOM 651 N N . ASN A 1 81 ? -23.646 -3.173 33.000 1.00 75.00 81 ASN A N 1
ATOM 652 C CA . ASN A 1 81 ? -22.563 -4.122 33.263 1.00 75.00 81 ASN A CA 1
ATOM 653 C C . ASN A 1 81 ? -21.716 -3.707 34.469 1.00 75.00 81 ASN A C 1
ATOM 655 O O . ASN A 1 81 ? -21.368 -4.552 35.286 1.00 75.00 81 ASN A O 1
ATOM 659 N N . LEU A 1 82 ? -21.413 -2.416 34.624 1.00 76.50 82 LEU A N 1
ATOM 660 C CA . LEU A 1 82 ? -20.692 -1.924 35.801 1.00 76.50 82 LEU A CA 1
ATOM 661 C C . LEU A 1 82 ? -21.475 -2.181 37.095 1.00 76.50 82 LEU A C 1
ATOM 663 O O . LEU A 1 82 ? -20.877 -2.545 38.103 1.00 76.50 82 LEU A O 1
ATOM 667 N N . GLY A 1 83 ? -22.803 -2.047 37.062 1.00 75.50 83 GLY A N 1
ATOM 668 C CA . GLY A 1 83 ? -23.682 -2.367 38.184 1.00 75.50 83 GLY A CA 1
ATOM 669 C C . GLY A 1 83 ? -23.715 -3.861 38.516 1.00 75.50 83 GLY A C 1
ATOM 670 O O . GLY A 1 83 ? -23.688 -4.217 39.692 1.00 75.50 83 GLY A O 1
ATOM 671 N N . GLU A 1 84 ? -23.732 -4.744 37.513 1.00 79.56 84 GLU A N 1
ATOM 672 C CA . GLU A 1 84 ? -23.597 -6.190 37.745 1.00 79.56 84 GLU A CA 1
ATOM 673 C C . GLU A 1 84 ? -22.226 -6.550 38.321 1.00 79.56 84 GLU A C 1
ATOM 675 O O . GLU A 1 84 ? -22.165 -7.252 39.329 1.00 79.56 84 GLU A O 1
ATOM 680 N N . ILE A 1 85 ? -21.142 -6.006 37.755 1.00 78.94 85 ILE A N 1
ATOM 681 C CA . ILE A 1 85 ? -19.774 -6.220 38.245 1.00 78.94 85 ILE A CA 1
ATOM 682 C C . ILE A 1 85 ? -19.651 -5.753 39.701 1.00 78.94 85 ILE A C 1
ATOM 684 O O . ILE A 1 85 ? -19.163 -6.509 40.542 1.00 78.94 85 ILE A O 1
ATOM 688 N N . ALA A 1 86 ? -20.146 -4.554 40.023 1.00 77.06 86 ALA A N 1
ATOM 689 C CA . ALA A 1 86 ? -20.161 -4.009 41.379 1.00 77.06 86 ALA A CA 1
ATOM 690 C C . ALA A 1 86 ? -20.910 -4.927 42.360 1.00 77.06 86 ALA A C 1
ATOM 692 O O . ALA A 1 86 ? -20.400 -5.207 43.444 1.00 77.06 86 ALA A O 1
ATOM 693 N N . LYS A 1 87 ? -22.062 -5.482 41.955 1.00 79.19 87 LYS A N 1
ATOM 694 C CA . LYS A 1 87 ? -22.808 -6.459 42.764 1.00 79.19 87 LYS A CA 1
ATOM 695 C C . LYS A 1 87 ? -22.019 -7.747 43.002 1.00 79.19 87 LYS A C 1
ATOM 697 O O . LYS A 1 87 ? -21.955 -8.204 44.138 1.00 79.19 87 LYS A O 1
ATOM 702 N N . THR A 1 88 ? -21.384 -8.323 41.977 1.00 83.75 88 THR A N 1
ATOM 703 C CA . THR A 1 88 ? -20.522 -9.514 42.153 1.00 83.75 88 THR A CA 1
ATOM 704 C C . THR A 1 88 ? -19.307 -9.255 43.036 1.00 83.75 88 THR A C 1
ATOM 706 O O . THR A 1 88 ? -18.856 -10.162 43.728 1.00 83.75 88 THR A O 1
ATOM 709 N N . LEU A 1 89 ? -18.781 -8.030 43.038 1.00 83.44 89 LEU A N 1
ATOM 710 C CA . LEU A 1 89 ? -17.666 -7.627 43.895 1.00 83.44 89 LEU A CA 1
ATOM 711 C C . LEU A 1 89 ? -18.104 -7.284 45.330 1.00 83.44 89 LEU A C 1
ATOM 713 O O . LEU A 1 89 ? -17.273 -6.859 46.129 1.00 83.44 89 LEU A O 1
ATOM 717 N N . GLY A 1 90 ? -19.387 -7.463 45.666 1.00 80.50 90 GLY A N 1
ATOM 718 C CA . GLY A 1 90 ? -19.926 -7.162 46.992 1.00 80.50 90 GLY A CA 1
ATOM 719 C C . GLY A 1 90 ? -19.966 -5.666 47.309 1.00 80.50 90 GLY A C 1
ATOM 720 O O . GLY A 1 90 ? -19.946 -5.290 48.477 1.00 80.50 90 GLY A O 1
ATOM 721 N N . MET A 1 91 ? -19.980 -4.804 46.289 1.00 76.38 91 MET A N 1
ATOM 722 C CA . MET A 1 91 ? -20.108 -3.362 46.479 1.00 76.38 91 MET A CA 1
ATOM 723 C C . MET A 1 91 ? -21.568 -3.004 46.772 1.00 76.38 91 MET A C 1
ATOM 725 O O . MET A 1 91 ? -22.471 -3.362 46.015 1.00 76.38 91 MET A O 1
ATOM 729 N N . GLU A 1 92 ? -21.790 -2.266 47.857 1.00 75.19 92 GLU A N 1
ATOM 730 C CA . GLU A 1 92 ? -23.107 -1.775 48.267 1.00 75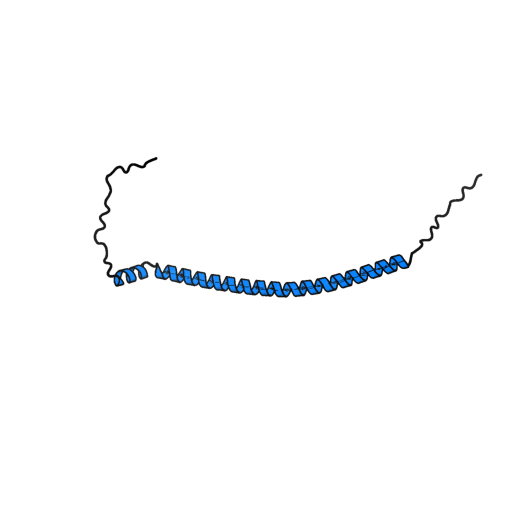.19 92 GLU A CA 1
ATOM 731 C C . GLU A 1 92 ? -23.294 -0.293 47.918 1.00 75.19 92 GLU A C 1
ATOM 733 O O . GLU A 1 92 ? -22.335 0.468 47.763 1.00 75.19 92 GLU A O 1
ATOM 738 N N . GLU A 1 93 ? -24.552 0.125 47.777 1.00 72.38 93 GLU A N 1
ATOM 739 C CA . GLU A 1 93 ? -24.901 1.505 47.451 1.00 72.38 93 GLU A CA 1
ATOM 740 C C . GLU A 1 93 ? -24.520 2.449 48.604 1.00 72.38 93 GLU A C 1
ATOM 742 O O . GLU A 1 93 ? -24.904 2.254 49.759 1.00 72.38 93 GLU A O 1
ATOM 747 N N . ALA A 1 94 ? -23.750 3.496 48.301 1.00 73.81 94 ALA A N 1
ATOM 748 C CA . ALA A 1 94 ? -23.304 4.454 49.304 1.00 73.81 94 ALA A CA 1
ATOM 749 C C . ALA A 1 94 ? -24.467 5.364 49.746 1.00 73.81 94 ALA A C 1
ATOM 751 O O . ALA A 1 94 ? -24.726 6.406 49.149 1.00 73.81 94 ALA A O 1
ATOM 752 N N . VAL A 1 95 ? -25.140 4.992 50.838 1.00 71.12 95 VAL A N 1
ATOM 753 C CA . VAL A 1 95 ? -26.337 5.674 51.378 1.00 71.12 95 VAL A CA 1
ATOM 754 C C . VAL A 1 95 ? -26.073 7.131 51.799 1.00 71.12 95 VAL A C 1
ATOM 756 O O . VAL A 1 95 ? -26.995 7.946 51.866 1.00 71.12 95 VAL A O 1
ATOM 759 N N . LYS A 1 96 ? -24.819 7.504 52.094 1.00 65.94 96 LYS A N 1
ATOM 760 C CA . LYS A 1 96 ? -24.479 8.863 52.540 1.00 65.94 96 LYS A CA 1
ATOM 761 C C . LYS A 1 96 ? -23.062 9.260 52.136 1.00 65.94 96 LYS A C 1
ATOM 763 O O . LYS A 1 96 ? -22.099 9.017 52.859 1.00 65.94 96 LYS A O 1
ATOM 768 N N . VAL A 1 97 ? -22.935 9.912 50.984 1.00 65.31 97 VAL A N 1
ATOM 769 C CA . VAL A 1 97 ? -21.660 10.491 50.546 1.00 65.31 97 VAL A CA 1
ATOM 770 C C . VAL A 1 97 ? -21.480 11.843 51.237 1.00 65.31 97 VAL A C 1
ATOM 772 O O . VAL A 1 97 ? -22.051 12.855 50.835 1.00 65.31 97 VAL A O 1
ATOM 775 N N . VAL A 1 98 ? -20.724 11.859 52.335 1.00 69.06 98 VAL A N 1
ATOM 776 C CA . VAL A 1 98 ? -20.352 13.104 53.018 1.00 69.06 98 VAL A CA 1
ATOM 777 C C . VAL A 1 98 ? -19.114 13.665 52.330 1.00 69.06 98 VAL A C 1
ATOM 779 O O . VAL A 1 98 ? -17.989 13.267 52.620 1.00 69.06 98 VAL A O 1
ATOM 782 N N . TYR A 1 99 ? -19.321 14.592 51.397 1.00 72.62 99 TYR A N 1
ATOM 783 C CA . TYR A 1 99 ? -18.221 15.349 50.808 1.00 72.62 99 TYR A CA 1
ATOM 784 C C . TYR A 1 99 ? -17.624 16.269 51.875 1.00 72.62 99 TYR A C 1
ATOM 786 O O . TYR A 1 99 ? -18.274 17.214 52.335 1.00 72.62 99 TYR A O 1
ATOM 794 N N . LEU A 1 100 ? -16.383 15.995 52.277 1.00 72.56 100 LEU A N 1
ATOM 795 C CA . LEU A 1 100 ? -15.620 16.896 53.131 1.00 72.56 100 LEU A CA 1
ATOM 796 C C . LEU A 1 100 ? -15.339 18.172 52.334 1.00 72.56 100 LEU A C 1
ATOM 798 O O . LEU A 1 100 ? -14.483 18.211 51.455 1.00 72.56 100 LEU A O 1
ATOM 802 N N . LYS A 1 101 ? -16.104 19.226 52.617 1.00 63.22 101 LYS A N 1
ATOM 803 C CA . LYS A 1 101 ? -15.816 20.566 52.113 1.00 63.22 101 LYS A CA 1
ATOM 804 C C . LYS A 1 101 ? -14.645 21.095 52.939 1.00 63.22 101 LYS A C 1
ATOM 806 O O . LYS A 1 101 ? -14.853 21.526 54.073 1.00 63.22 101 LYS A O 1
ATOM 811 N N . GLU A 1 102 ? -13.424 21.028 52.411 1.00 65.88 102 GLU A N 1
ATOM 812 C CA . GLU A 1 102 ? -12.286 21.683 53.057 1.00 65.88 102 GLU A CA 1
ATOM 813 C C . GLU A 1 102 ? -12.580 23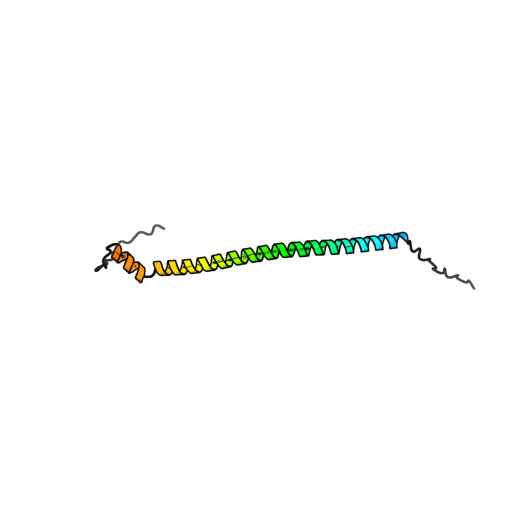.185 53.183 1.00 65.88 102 GLU A C 1
ATOM 815 O O . GLU A 1 102 ? -12.632 23.924 52.202 1.00 65.88 102 GLU A O 1
ATOM 820 N N . LYS A 1 103 ? -12.795 23.648 54.419 1.00 61.62 103 LYS A N 1
ATOM 821 C CA . LYS A 1 103 ? -12.775 25.071 54.783 1.00 61.62 103 LYS A CA 1
ATOM 822 C C . LYS A 1 103 ? -11.343 25.491 55.124 1.00 61.62 103 LYS A C 1
ATOM 824 O O . LYS A 1 103 ? -11.087 26.034 56.193 1.00 61.62 103 LYS A O 1
ATOM 829 N N . GLY A 1 104 ? -10.407 25.199 54.229 1.00 64.25 104 GLY A N 1
ATOM 830 C CA . GLY A 1 104 ? -9.027 25.654 54.316 1.00 64.25 104 GLY A CA 1
ATOM 831 C C . GLY A 1 104 ? -8.701 26.448 53.065 1.00 64.25 104 GLY A C 1
ATOM 832 O O . GLY A 1 104 ? -8.907 25.958 51.959 1.00 64.25 104 GLY A O 1
ATOM 833 N N . ALA A 1 105 ? -8.220 27.680 53.221 1.00 65.31 105 ALA A N 1
ATOM 834 C CA . ALA A 1 105 ? -7.603 28.396 52.116 1.00 65.31 105 ALA A CA 1
ATOM 835 C C . ALA A 1 105 ? -6.353 27.610 51.696 1.00 65.31 105 ALA A C 1
ATOM 837 O O . ALA A 1 105 ? -5.314 27.683 52.349 1.00 65.31 105 ALA A O 1
ATOM 838 N N . VAL A 1 106 ? -6.475 26.809 50.641 1.00 66.19 106 VAL A N 1
ATOM 839 C CA . VAL A 1 106 ? -5.341 26.106 50.045 1.00 66.19 106 VAL A CA 1
ATOM 840 C C . VAL A 1 106 ? -4.466 27.162 49.378 1.00 66.19 106 VAL A C 1
ATOM 842 O O . VAL A 1 106 ? -4.897 27.850 48.451 1.00 66.19 106 VAL A O 1
ATOM 845 N N . ALA A 1 107 ? -3.252 27.345 49.892 1.00 64.94 107 ALA A N 1
ATOM 846 C CA . ALA A 1 107 ? -2.290 28.265 49.309 1.00 64.94 107 ALA A CA 1
ATOM 847 C C . ALA A 1 107 ? -1.886 27.756 47.918 1.00 64.94 107 ALA A C 1
ATOM 849 O O . ALA A 1 107 ? -1.168 26.765 47.791 1.00 64.94 107 ALA A O 1
ATOM 850 N N . ILE A 1 108 ? -2.332 28.444 46.866 1.00 60.66 108 ILE A N 1
ATOM 851 C CA . ILE A 1 108 ? -1.794 28.248 45.520 1.00 60.66 108 ILE A CA 1
ATOM 852 C C . ILE A 1 108 ? -0.430 28.941 45.495 1.00 60.66 108 ILE A C 1
ATOM 854 O O . ILE A 1 108 ? -0.345 30.170 45.486 1.00 60.66 108 ILE A O 1
ATOM 858 N N . LYS A 1 109 ? 0.647 28.152 45.531 1.00 60.97 109 LYS A N 1
ATOM 859 C CA . LYS A 1 109 ? 2.005 28.653 45.311 1.00 60.97 109 LYS A CA 1
ATOM 860 C C . LYS A 1 109 ? 2.124 29.059 43.839 1.00 60.97 109 LYS A C 1
ATOM 862 O O . LYS A 1 109 ? 1.973 28.211 42.963 1.00 60.97 109 LYS A O 1
ATOM 867 N N . LYS A 1 110 ? 2.326 30.355 43.604 1.00 47.31 110 LYS A N 1
ATOM 868 C CA . LYS A 1 110 ? 2.619 30.925 42.285 1.00 47.31 110 LYS A CA 1
ATOM 869 C C . LYS A 1 110 ? 4.026 30.543 41.828 1.00 47.31 110 LYS A C 1
ATOM 871 O O . LYS A 1 110 ? 4.903 30.401 42.714 1.00 47.31 110 LYS A O 1
#

Organism: NCBI:txid1801997

InterPro domains:
  IPR007060 Septum formation initiator FtsL/DivIC [PF04977] (27-92)

Sequence (110 aa):
MTYIKSKSFHQAKSISNRGTAILSLIIFIAFFLMSFFYLIQTNGVVSKTYQIRQEKQRLEKLRAEKSTLEIEAARLQSPANLGEIAKTLGMEEAVKVVYLKEKGAVAIKK

Radius of gyration: 44.21 Å; chains: 1; bounding box: 53×57×127 Å

pLDDT: mean 79.64, std 14.95, range [45.19, 96.94]

Secondary structure (DSSP, 8-state):
----------------HHHHHHHHHHHHHHHHHHHHHHHHHHHHHHHHHHHHHHHHHHHHHHHHHHHHHHHHHHHHTSHHHHHHHHHHTTPPP-S--------S------